Protein AF-A0A0G4LD25-F1 (afdb_monomer_lite)

pLDDT: mean 84.56, std 14.89, range [44.16, 96.19]

Organism: Verticillium longisporum (NCBI:txid100787)

Secondary structure (DSSP, 8-state):
--HHHHHHHHHHHHHHHHHHHHHHHHHHT----TT----S-HHHHHHHHHHHHHHHHHHHHHHHHHHHHHHHHHHS---STT-HHHHHHHHHHHHHHHHHHHHHHHHT-

Structure (mmCIF, N/CA/C/O backbone):
data_AF-A0A0G4LD25-F1
#
_entry.id   AF-A0A0G4LD25-F1
#
loop_
_atom_site.group_PDB
_atom_site.id
_atom_site.type_symbol
_atom_site.label_atom_id
_atom_site.label_alt_id
_atom_site.label_comp_id
_atom_site.label_asym_id
_atom_site.label_entity_id
_atom_site.label_seq_id
_atom_site.pdbx_PDB_ins_code
_atom_site.Cartn_x
_atom_site.Cartn_y
_atom_site.Cartn_z
_atom_site.occupancy
_atom_site.B_iso_or_equiv
_atom_site.auth_seq_id
_atom_site.auth_comp_id
_atom_site.auth_asym_id
_atom_site.auth_atom_id
_atom_site.pdbx_PDB_model_num
ATOM 1 N N . MET A 1 1 ? -1.646 10.027 15.918 1.00 66.69 1 MET A N 1
ATOM 2 C CA . MET A 1 1 ? -2.328 9.888 14.617 1.00 66.69 1 MET A CA 1
ATOM 3 C C . MET A 1 1 ? -3.836 9.828 14.825 1.00 66.69 1 MET A C 1
ATOM 5 O O . MET A 1 1 ? -4.265 9.311 15.853 1.00 66.69 1 MET A O 1
ATOM 9 N N . SER A 1 2 ? -4.630 10.399 13.916 1.00 84.31 2 SER A N 1
ATOM 10 C CA . SER A 1 2 ? -6.094 10.250 13.887 1.00 84.31 2 SER A CA 1
ATOM 11 C C . SER A 1 2 ? -6.485 9.108 12.943 1.00 84.31 2 SER A C 1
ATOM 13 O O . SER A 1 2 ? -5.717 8.753 12.055 1.00 84.31 2 SER A O 1
ATOM 15 N N . PHE A 1 3 ? -7.686 8.546 13.104 1.00 86.75 3 PHE A N 1
ATOM 16 C CA . PHE A 1 3 ? -8.211 7.539 12.171 1.00 86.75 3 PHE A CA 1
ATOM 17 C C . PHE A 1 3 ? -8.310 8.052 10.731 1.00 86.75 3 PHE A C 1
ATOM 19 O O . PHE A 1 3 ? -8.055 7.300 9.800 1.00 86.75 3 PHE A O 1
ATOM 26 N N . GLU A 1 4 ? -8.661 9.326 10.565 1.00 88.88 4 GLU A N 1
ATOM 27 C CA . GLU A 1 4 ? -8.751 9.987 9.263 1.00 88.88 4 GLU A CA 1
ATOM 28 C C . GLU A 1 4 ? -7.395 10.002 8.552 1.00 88.88 4 GLU A C 1
ATOM 30 O O . GLU A 1 4 ? -7.303 9.510 7.435 1.00 88.88 4 GLU A O 1
ATOM 35 N N . GLY A 1 5 ? -6.321 10.411 9.238 1.00 91.62 5 GLY A N 1
ATOM 36 C CA . GLY A 1 5 ? -4.982 10.417 8.639 1.00 91.62 5 GLY A CA 1
ATOM 37 C C . GLY A 1 5 ? -4.479 9.019 8.261 1.00 91.62 5 GLY A C 1
ATOM 38 O O . GLY A 1 5 ? -3.816 8.849 7.244 1.00 91.62 5 GLY A O 1
ATOM 39 N N . LEU A 1 6 ? -4.830 7.988 9.036 1.00 92.94 6 LEU A N 1
ATOM 40 C CA . LEU A 1 6 ? -4.485 6.600 8.697 1.00 92.94 6 LEU A CA 1
ATOM 41 C C . LEU A 1 6 ? -5.281 6.088 7.491 1.00 92.94 6 LEU A C 1
ATOM 43 O O . LEU A 1 6 ? -4.755 5.344 6.669 1.00 92.94 6 LEU A O 1
ATOM 47 N N . GLN A 1 7 ? -6.544 6.500 7.371 1.00 93.62 7 GLN A N 1
ATOM 48 C CA . GLN A 1 7 ? -7.382 6.166 6.224 1.00 93.62 7 GLN A CA 1
ATOM 49 C C . GLN A 1 7 ? -6.896 6.869 4.948 1.00 93.62 7 GLN A C 1
ATOM 51 O O . GLN A 1 7 ? -6.906 6.257 3.880 1.00 93.62 7 GLN A O 1
ATOM 56 N N . GLU A 1 8 ? -6.452 8.121 5.050 1.00 95.62 8 GLU A N 1
ATOM 57 C CA . GLU A 1 8 ? -5.825 8.864 3.951 1.00 95.62 8 GLU A CA 1
ATOM 58 C C . GLU A 1 8 ? -4.546 8.170 3.474 1.00 95.62 8 GLU A C 1
ATOM 60 O O . GLU A 1 8 ? -4.415 7.908 2.282 1.00 95.62 8 GLU A O 1
ATOM 65 N N . ARG A 1 9 ? -3.653 7.771 4.393 1.00 95.81 9 ARG A N 1
ATOM 66 C CA . ARG A 1 9 ? -2.437 7.009 4.051 1.00 95.81 9 ARG A CA 1
ATOM 67 C C . ARG A 1 9 ? -2.750 5.672 3.387 1.00 95.81 9 ARG A C 1
ATOM 69 O O . ARG A 1 9 ? -2.155 5.347 2.366 1.00 95.81 9 ARG A O 1
ATOM 76 N N . LEU A 1 10 ? -3.728 4.928 3.910 1.00 95.19 10 LEU A N 1
ATOM 77 C CA . LEU A 1 10 ? -4.182 3.685 3.280 1.00 95.19 10 LEU A CA 1
ATOM 78 C C . LEU A 1 10 ? -4.697 3.929 1.854 1.00 95.19 10 LEU A C 1
ATOM 80 O O . LEU A 1 10 ? -4.458 3.116 0.968 1.00 95.19 10 LEU A O 1
ATOM 84 N N . THR A 1 11 ? -5.405 5.037 1.633 1.00 95.62 11 THR A N 1
ATOM 85 C CA . THR A 1 11 ? -5.932 5.397 0.308 1.00 95.62 11 THR A CA 1
ATOM 86 C C . THR A 1 11 ? -4.793 5.750 -0.644 1.00 95.62 11 THR A C 1
ATOM 88 O O . THR A 1 11 ? -4.760 5.242 -1.759 1.00 95.62 11 THR A O 1
ATOM 91 N N . ALA A 1 12 ? -3.820 6.538 -0.183 1.00 96.00 12 ALA A N 1
ATOM 92 C CA . ALA A 1 12 ? -2.634 6.876 -0.960 1.00 96.00 12 ALA A CA 1
ATOM 93 C C . ALA A 1 12 ? -1.840 5.621 -1.358 1.00 96.00 12 ALA A C 1
ATOM 95 O O . ALA A 1 12 ? -1.465 5.482 -2.516 1.00 96.00 12 ALA A O 1
ATOM 96 N N . LEU A 1 13 ? -1.658 4.665 -0.441 1.00 94.88 13 LEU A N 1
ATOM 97 C CA . LEU A 1 13 ? -1.028 3.382 -0.763 1.00 94.88 13 LEU A CA 1
ATOM 98 C C . LEU A 1 13 ? -1.821 2.582 -1.806 1.00 94.88 13 LEU A C 1
ATOM 100 O O . LEU A 1 13 ? -1.243 2.022 -2.725 1.00 94.88 13 LEU A O 1
ATOM 104 N N . GLN A 1 14 ? -3.151 2.544 -1.715 1.00 94.75 14 GLN A N 1
ATOM 105 C CA . GLN A 1 14 ? -3.978 1.865 -2.723 1.00 94.75 14 GLN A CA 1
ATOM 106 C C . GLN A 1 14 ? -3.849 2.503 -4.116 1.00 94.75 14 GLN A C 1
ATOM 108 O O . GLN A 1 14 ? -3.856 1.798 -5.131 1.00 94.75 14 GLN A O 1
ATOM 113 N N . GLU A 1 15 ? -3.737 3.829 -4.174 1.00 95.75 15 GLU A N 1
ATOM 114 C CA . GLU A 1 15 ? -3.500 4.567 -5.415 1.00 95.75 15 GLU A CA 1
ATOM 115 C C . GLU A 1 15 ? -2.113 4.257 -5.988 1.00 95.75 15 GLU A C 1
ATOM 117 O O . GLU A 1 15 ? -2.010 3.933 -7.173 1.00 95.75 15 GLU A O 1
ATOM 122 N N . THR A 1 16 ? -1.068 4.273 -5.157 1.00 94.06 16 THR A N 1
ATOM 123 C CA . THR A 1 16 ? 0.300 3.919 -5.566 1.00 94.06 16 THR A CA 1
ATOM 124 C C . THR A 1 16 ? 0.379 2.473 -6.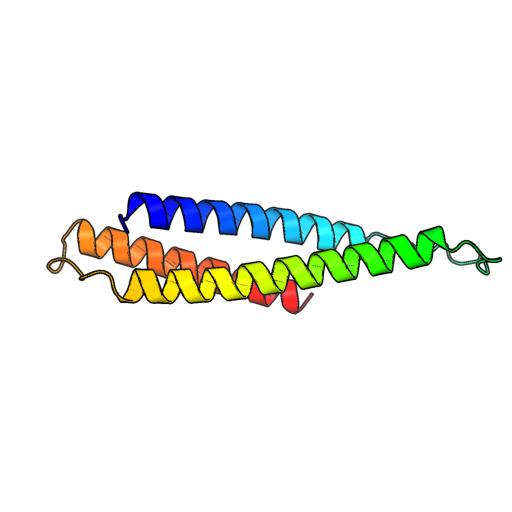059 1.00 94.06 16 THR A C 1
ATOM 126 O O . THR A 1 16 ? 0.894 2.233 -7.148 1.00 94.06 16 THR A O 1
ATOM 129 N N . THR A 1 17 ? -0.250 1.521 -5.365 1.00 92.56 17 THR A N 1
ATOM 130 C CA . THR A 1 17 ? -0.286 0.109 -5.778 1.00 92.56 17 THR A CA 1
ATOM 131 C C . THR A 1 17 ? -1.018 -0.064 -7.114 1.00 92.56 17 THR A C 1
ATOM 133 O O . THR A 1 17 ? -0.677 -0.934 -7.920 1.00 92.56 17 THR A O 1
ATOM 136 N N . SER A 1 18 ? -2.021 0.775 -7.392 1.00 92.38 18 SER A N 1
ATOM 137 C CA . SER A 1 18 ? -2.698 0.789 -8.694 1.00 92.38 18 SER A CA 1
ATOM 138 C C . SER A 1 18 ? -1.772 1.298 -9.802 1.00 92.38 18 SER A C 1
ATOM 140 O O . SER A 1 18 ? -1.703 0.678 -10.861 1.00 92.38 18 SER A O 1
ATOM 142 N N . GLN A 1 19 ? -1.012 2.368 -9.547 1.00 92.56 19 GLN A N 1
ATOM 143 C CA . GLN A 1 19 ? -0.007 2.886 -10.486 1.00 92.56 19 GLN A CA 1
ATOM 144 C C . GLN A 1 19 ? 1.115 1.870 -10.733 1.00 92.56 19 GLN A C 1
ATOM 146 O O . GLN A 1 19 ? 1.520 1.656 -11.873 1.00 92.56 19 GLN A O 1
ATOM 151 N N . LEU A 1 20 ? 1.572 1.181 -9.685 1.00 92.56 20 LEU A N 1
ATOM 152 C CA . LEU A 1 20 ? 2.589 0.138 -9.774 1.00 92.56 20 LEU A CA 1
ATOM 153 C C . LEU A 1 20 ? 2.183 -0.970 -10.757 1.00 92.56 20 LEU A C 1
ATOM 155 O O . LEU A 1 20 ? 2.997 -1.412 -11.566 1.00 92.56 20 LEU A O 1
ATOM 159 N N . LYS A 1 21 ? 0.914 -1.390 -10.738 1.00 90.94 21 LYS A N 1
ATOM 160 C CA . LYS A 1 21 ? 0.396 -2.381 -11.694 1.00 90.94 21 LYS A CA 1
ATOM 161 C C . LYS A 1 21 ? 0.459 -1.893 -13.133 1.00 90.94 21 LYS A C 1
ATOM 163 O O . LYS A 1 21 ? 0.830 -2.667 -14.008 1.00 90.94 21 LYS A O 1
ATOM 168 N N . GLU A 1 22 ? 0.145 -0.624 -13.381 1.00 91.75 22 GLU A N 1
ATOM 169 C CA . GLU A 1 22 ? 0.258 -0.039 -14.720 1.00 91.75 22 GLU A CA 1
ATOM 170 C C . GLU A 1 22 ? 1.715 -0.024 -15.207 1.00 91.75 22 GLU A C 1
ATOM 172 O O . GLU A 1 22 ? 1.976 -0.295 -16.382 1.00 91.75 22 GLU A O 1
ATOM 177 N N . LEU A 1 23 ? 2.677 0.236 -14.312 1.00 90.00 23 LEU A N 1
ATOM 178 C CA . LEU A 1 23 ? 4.106 0.162 -14.630 1.00 90.00 23 LEU A CA 1
ATOM 179 C C . LEU A 1 23 ? 4.545 -1.275 -14.941 1.00 90.00 23 LEU A C 1
ATOM 181 O O . LEU A 1 23 ? 5.246 -1.490 -15.932 1.00 90.00 23 LEU A O 1
ATOM 185 N N . ILE A 1 24 ? 4.100 -2.259 -14.152 1.00 88.81 24 ILE A N 1
ATOM 186 C CA . ILE A 1 24 ? 4.366 -3.687 -14.397 1.00 88.81 24 ILE A CA 1
ATOM 187 C C . ILE A 1 24 ? 3.772 -4.122 -15.743 1.00 88.81 24 ILE A C 1
ATOM 189 O O . ILE A 1 24 ? 4.466 -4.736 -16.553 1.00 88.81 24 ILE A O 1
ATOM 193 N N . ASP A 1 25 ? 2.525 -3.747 -16.035 1.00 88.88 25 ASP A N 1
ATOM 194 C CA . ASP A 1 25 ? 1.880 -4.040 -17.317 1.00 88.88 25 ASP A CA 1
ATOM 195 C C . ASP A 1 25 ? 2.625 -3.382 -18.484 1.00 88.88 25 ASP A C 1
ATOM 197 O O . ASP A 1 25 ? 2.779 -3.975 -19.556 1.00 88.88 25 ASP A O 1
ATOM 201 N N . ARG A 1 26 ? 3.127 -2.158 -18.296 1.00 88.88 26 ARG A N 1
ATOM 202 C CA . ARG A 1 26 ? 3.951 -1.472 -19.294 1.00 88.88 26 ARG A CA 1
ATOM 203 C C . ARG A 1 26 ? 5.273 -2.199 -19.532 1.00 88.88 26 ARG A C 1
ATOM 205 O O . ARG A 1 26 ? 5.663 -2.336 -20.690 1.00 88.88 26 ARG A O 1
ATOM 212 N N . LEU A 1 27 ? 5.933 -2.675 -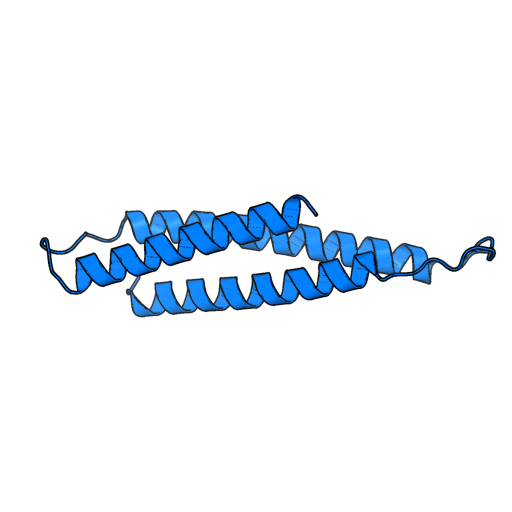18.475 1.00 85.75 27 LEU A N 1
ATOM 213 C CA . LEU A 1 27 ? 7.167 -3.456 -18.574 1.00 85.75 27 LEU A CA 1
ATOM 214 C C . LEU A 1 27 ? 6.918 -4.782 -19.301 1.00 85.75 27 LEU A C 1
ATOM 216 O O . LEU A 1 27 ? 7.656 -5.129 -20.218 1.00 85.75 27 LEU A O 1
ATOM 220 N N . HIS A 1 28 ? 5.845 -5.491 -18.947 1.00 83.12 28 HIS A N 1
ATOM 221 C CA . HIS A 1 28 ? 5.470 -6.758 -19.576 1.00 83.12 28 HIS A CA 1
ATOM 222 C C . HIS A 1 28 ? 5.157 -6.597 -21.072 1.00 83.12 28 HIS A C 1
ATOM 224 O O . HIS A 1 28 ? 5.502 -7.450 -21.890 1.00 83.12 28 HIS A O 1
ATOM 230 N N . ASN A 1 29 ? 4.515 -5.491 -21.451 1.00 83.81 29 ASN A N 1
ATOM 231 C CA . ASN A 1 29 ? 4.166 -5.197 -22.840 1.00 83.81 29 ASN A CA 1
ATOM 232 C C . ASN A 1 29 ? 5.292 -4.505 -23.627 1.00 83.81 29 ASN A C 1
ATOM 234 O O . ASN A 1 29 ? 5.090 -4.158 -24.795 1.00 83.81 29 ASN A O 1
ATOM 238 N N . LEU A 1 30 ? 6.472 -4.312 -23.027 1.00 81.31 30 LEU A N 1
ATOM 239 C CA . LEU A 1 30 ? 7.651 -3.794 -23.712 1.00 81.31 30 LEU A CA 1
ATOM 240 C C . LEU A 1 30 ? 8.161 -4.859 -24.701 1.00 81.31 30 LEU A C 1
ATOM 242 O O . LEU A 1 30 ? 8.978 -5.722 -24.386 1.00 81.31 30 LEU A O 1
ATOM 246 N N . THR A 1 31 ? 7.625 -4.852 -25.922 1.00 60.97 31 THR A N 1
ATOM 247 C CA . THR A 1 31 ? 8.016 -5.806 -26.962 1.00 60.97 31 THR A CA 1
ATOM 248 C C . THR A 1 31 ? 9.385 -5.448 -27.532 1.00 60.97 31 THR A C 1
ATOM 250 O O . THR A 1 31 ? 9.496 -4.531 -28.347 1.00 60.97 31 THR A O 1
ATOM 253 N N . PHE A 1 32 ? 10.409 -6.226 -27.187 1.00 57.75 32 PHE A N 1
ATOM 254 C CA . PHE A 1 32 ? 11.663 -6.252 -27.938 1.00 57.75 32 PHE A CA 1
ATOM 255 C C . PHE A 1 32 ? 11.375 -6.813 -29.336 1.00 57.75 32 PHE A C 1
ATOM 257 O O . PHE A 1 32 ? 10.885 -7.937 -29.461 1.00 57.75 32 PHE A O 1
ATOM 264 N N . GLN A 1 33 ? 11.619 -6.046 -30.402 1.00 48.28 33 GLN A N 1
ATOM 265 C CA . GLN A 1 33 ? 11.294 -6.511 -31.752 1.00 48.28 33 GLN A CA 1
ATOM 266 C C . GLN A 1 33 ? 12.123 -7.763 -32.122 1.00 48.28 33 GLN A C 1
ATOM 268 O O . GLN A 1 33 ? 13.356 -7.698 -32.161 1.00 48.28 33 GLN A O 1
ATOM 273 N N . PRO A 1 34 ? 11.488 -8.918 -32.419 1.00 45.34 34 PRO A N 1
ATOM 274 C CA . PRO A 1 34 ? 12.206 -10.136 -32.772 1.00 45.34 34 PRO A CA 1
ATOM 275 C C . PRO A 1 34 ? 12.783 -10.003 -34.188 1.00 45.34 34 PRO A C 1
ATOM 277 O O . PRO A 1 34 ? 12.051 -10.029 -35.175 1.00 45.34 34 PRO A O 1
ATOM 280 N N . GLY A 1 35 ? 14.106 -9.859 -34.292 1.00 51.81 35 GLY A N 1
ATOM 281 C CA . GLY A 1 35 ? 14.830 -9.799 -35.571 1.00 51.81 35 GLY A CA 1
ATOM 282 C C . GLY A 1 35 ? 15.741 -8.584 -35.744 1.00 51.81 35 GLY A C 1
ATOM 283 O O . GLY A 1 35 ? 16.614 -8.599 -36.610 1.00 51.81 35 GLY A O 1
ATOM 284 N N . SER A 1 36 ? 15.617 -7.566 -34.896 1.00 52.28 36 SER A N 1
ATOM 285 C CA . SER A 1 36 ? 16.642 -6.537 -34.747 1.00 52.28 36 SER A CA 1
ATOM 286 C C . SER A 1 36 ? 17.710 -7.060 -33.794 1.00 52.28 36 SER A C 1
ATOM 288 O O . SER A 1 36 ? 17.522 -7.060 -32.583 1.00 52.28 36 SER A O 1
ATOM 290 N N . VAL A 1 37 ? 18.846 -7.511 -34.333 1.00 50.91 37 VAL A N 1
ATOM 291 C CA . VAL A 1 37 ? 20.095 -7.466 -33.560 1.00 50.91 37 VAL A CA 1
ATOM 292 C C . VAL A 1 37 ? 20.238 -6.003 -33.137 1.00 50.91 37 VAL A C 1
ATOM 294 O O . VAL A 1 37 ? 20.295 -5.161 -34.040 1.00 50.91 37 VAL A O 1
ATOM 297 N N . PRO A 1 38 ? 20.238 -5.658 -31.836 1.00 51.84 38 PRO A N 1
ATOM 298 C CA . PRO A 1 38 ? 20.408 -4.277 -31.426 1.00 51.84 38 PRO A CA 1
ATOM 299 C C . PRO A 1 38 ? 21.817 -3.868 -31.848 1.00 51.84 38 PRO A C 1
ATOM 301 O O . PRO A 1 38 ? 22.810 -4.210 -31.207 1.00 51.84 38 PRO A O 1
ATOM 304 N N . LEU A 1 39 ? 21.934 -3.188 -32.986 1.00 47.81 39 LEU A N 1
ATOM 305 C CA . LEU A 1 39 ? 23.158 -2.504 -33.367 1.00 47.81 39 LEU A CA 1
ATOM 306 C C . LEU A 1 39 ? 23.255 -1.270 -32.470 1.00 47.81 39 LEU A C 1
ATOM 308 O O . LEU A 1 39 ? 22.932 -0.174 -32.900 1.00 47.81 39 LEU A O 1
ATOM 312 N N . GLY A 1 40 ? 23.631 -1.484 -31.207 1.00 46.59 40 GLY A N 1
ATOM 313 C CA . GLY A 1 40 ? 23.988 -0.439 -30.252 1.00 46.59 40 GLY A CA 1
ATOM 314 C C . GLY A 1 40 ? 22.990 0.714 -30.169 1.00 46.59 40 GLY A C 1
ATOM 315 O O . GLY A 1 40 ? 23.297 1.819 -30.603 1.00 46.59 40 GLY A O 1
ATOM 316 N N . GLY A 1 41 ? 21.827 0.477 -29.571 1.00 44.16 41 GLY A N 1
ATOM 317 C CA . GLY A 1 41 ? 20.999 1.551 -29.034 1.00 44.16 41 GLY A CA 1
ATOM 318 C C . GLY A 1 41 ? 20.951 1.386 -27.527 1.00 44.16 41 GLY A C 1
ATOM 319 O O . GLY A 1 41 ? 20.227 0.524 -27.049 1.00 44.16 41 GLY A O 1
ATOM 320 N N . LEU A 1 42 ? 21.729 2.181 -26.792 1.00 51.69 42 LEU A N 1
ATOM 321 C CA . LEU A 1 42 ? 21.702 2.227 -25.326 1.00 51.69 42 LEU A CA 1
ATOM 322 C C . LEU A 1 42 ? 20.304 2.534 -24.753 1.00 51.69 42 LEU A C 1
ATOM 324 O O . LEU A 1 42 ? 20.123 2.384 -23.556 1.00 51.69 42 LEU A O 1
ATOM 328 N N . ASP A 1 43 ? 19.339 2.962 -25.570 1.00 51.62 43 ASP A N 1
ATOM 329 C CA . ASP A 1 43 ? 18.070 3.522 -25.106 1.00 51.62 43 ASP A CA 1
ATOM 330 C C . ASP A 1 43 ? 16.993 2.473 -24.749 1.00 51.62 43 ASP A C 1
ATOM 332 O O . ASP A 1 43 ? 16.342 2.634 -23.723 1.00 51.62 43 ASP A O 1
ATOM 336 N N . ASP A 1 44 ? 16.814 1.378 -25.503 1.00 52.44 44 ASP A N 1
ATOM 337 C CA . ASP A 1 44 ? 15.730 0.398 -25.228 1.00 52.44 44 ASP A CA 1
ATOM 338 C C . ASP A 1 44 ? 16.054 -0.548 -24.054 1.00 52.44 44 ASP A C 1
ATOM 340 O O . ASP A 1 44 ? 15.199 -0.802 -23.202 1.00 52.44 44 ASP A O 1
ATOM 344 N N . ASP A 1 45 ? 17.307 -1.014 -23.949 1.00 58.25 45 ASP A N 1
ATOM 345 C CA . ASP A 1 45 ? 17.781 -1.760 -22.769 1.00 58.25 45 ASP A CA 1
ATOM 346 C C . ASP A 1 45 ? 17.751 -0.875 -21.510 1.00 58.25 45 ASP A C 1
ATOM 348 O O . ASP A 1 45 ? 17.512 -1.364 -20.402 1.00 58.25 45 ASP A O 1
ATOM 352 N N . ASN A 1 46 ? 17.951 0.438 -21.672 1.00 67.25 46 ASN A N 1
ATOM 353 C CA . ASN A 1 46 ? 17.882 1.389 -20.570 1.00 67.25 46 ASN A CA 1
ATOM 354 C C . ASN A 1 46 ? 16.443 1.604 -20.091 1.00 67.25 46 ASN A C 1
ATOM 356 O O . ASN A 1 46 ? 16.222 1.554 -18.890 1.00 67.25 46 ASN A O 1
ATOM 360 N N . VAL A 1 47 ? 15.454 1.742 -20.984 1.00 78.56 47 VAL A N 1
ATOM 361 C CA . VAL A 1 47 ? 14.047 1.946 -20.581 1.00 78.56 47 VAL A CA 1
ATOM 362 C C . VAL A 1 47 ? 13.494 0.749 -19.805 1.00 78.56 47 VAL A C 1
ATOM 364 O O . VAL A 1 47 ? 12.843 0.936 -18.779 1.00 78.56 47 VAL A O 1
ATOM 367 N N . GLY A 1 48 ? 13.763 -0.485 -20.247 1.00 81.50 48 GLY A N 1
ATOM 368 C CA . GLY A 1 48 ? 13.334 -1.678 -19.507 1.00 81.50 48 GLY A CA 1
ATOM 369 C C . GLY A 1 48 ? 14.016 -1.800 -18.139 1.00 81.50 48 GLY A C 1
ATOM 370 O O . GLY A 1 48 ? 13.367 -2.137 -17.145 1.00 81.50 48 GLY A O 1
ATOM 371 N N . THR A 1 49 ? 15.312 -1.481 -18.072 1.00 83.56 49 THR A N 1
ATOM 372 C CA . THR A 1 49 ? 16.089 -1.517 -16.823 1.00 83.56 49 THR A CA 1
ATOM 373 C C . THR A 1 49 ? 15.659 -0.414 -15.852 1.00 83.56 49 THR A C 1
ATOM 375 O O . THR A 1 49 ? 15.499 -0.680 -14.664 1.00 83.56 49 THR A O 1
ATOM 378 N N . GLU A 1 50 ? 15.432 0.803 -16.348 1.00 86.88 50 GLU A N 1
ATOM 379 C CA . GLU A 1 50 ? 14.955 1.956 -15.580 1.00 86.88 50 GLU A CA 1
ATOM 380 C C . GLU A 1 50 ? 13.561 1.687 -15.013 1.00 86.88 50 GLU A C 1
ATOM 382 O O . GLU A 1 50 ? 13.365 1.816 -13.808 1.00 86.88 50 GLU A O 1
ATOM 387 N N . LEU A 1 51 ? 12.633 1.197 -15.842 1.00 88.69 51 LEU A N 1
ATOM 388 C CA . LEU A 1 51 ? 11.281 0.851 -15.405 1.00 88.69 51 LEU A CA 1
ATOM 389 C C . LEU A 1 51 ? 11.295 -0.270 -14.354 1.00 88.69 51 LEU A C 1
ATOM 391 O O . LEU A 1 51 ? 10.573 -0.203 -13.365 1.00 88.69 51 LEU A O 1
ATOM 395 N N . SER A 1 52 ? 12.158 -1.277 -14.519 1.00 87.75 52 SER A N 1
ATOM 396 C CA . SER A 1 52 ? 12.333 -2.348 -13.525 1.00 87.75 52 SER A CA 1
ATOM 397 C C . SER A 1 52 ? 12.900 -1.828 -12.198 1.00 87.75 52 SER A C 1
ATOM 399 O O . SER A 1 52 ? 12.494 -2.286 -11.126 1.00 87.75 52 SER A O 1
ATOM 401 N N . ALA A 1 53 ? 13.841 -0.881 -12.256 1.00 90.56 53 ALA A N 1
ATOM 402 C CA . ALA A 1 53 ? 14.414 -0.246 -11.074 1.00 90.56 53 ALA A CA 1
ATOM 403 C C . ALA A 1 53 ? 13.384 0.636 -10.352 1.00 90.56 53 ALA A C 1
ATOM 405 O O . ALA A 1 53 ? 13.277 0.548 -9.130 1.00 90.56 53 ALA A O 1
ATOM 406 N N . GLU A 1 54 ? 12.592 1.414 -11.095 1.00 92.50 54 GLU A N 1
ATOM 407 C CA . GLU A 1 54 ? 11.495 2.231 -10.566 1.00 92.50 54 GLU A CA 1
ATOM 408 C C . GLU A 1 54 ? 10.431 1.358 -9.885 1.00 92.50 54 GLU A C 1
ATOM 410 O O . GLU A 1 54 ? 10.103 1.589 -8.724 1.00 92.50 54 GLU A O 1
ATOM 415 N N . ILE A 1 55 ? 9.976 0.285 -10.547 1.00 91.25 55 ILE A N 1
ATOM 416 C CA . ILE A 1 55 ? 9.040 -0.701 -9.977 1.00 91.25 55 ILE A CA 1
ATOM 417 C C . ILE A 1 55 ? 9.593 -1.292 -8.675 1.00 91.25 55 ILE A C 1
ATOM 419 O O . ILE A 1 55 ? 8.880 -1.366 -7.677 1.00 91.25 55 ILE A O 1
ATOM 423 N N . SER A 1 56 ? 10.869 -1.689 -8.664 1.00 91.69 56 SER A N 1
ATOM 424 C CA . SER A 1 56 ? 11.505 -2.273 -7.476 1.00 91.69 56 SER A CA 1
ATOM 425 C C . SER A 1 56 ? 11.620 -1.274 -6.323 1.00 91.69 56 SER A C 1
ATOM 427 O O . SER A 1 56 ? 11.491 -1.656 -5.160 1.00 91.69 56 SER A O 1
ATOM 429 N N . GLN A 1 57 ? 11.877 -0.002 -6.632 1.00 93.62 57 GLN A N 1
ATOM 430 C CA . GLN A 1 57 ? 11.941 1.056 -5.633 1.00 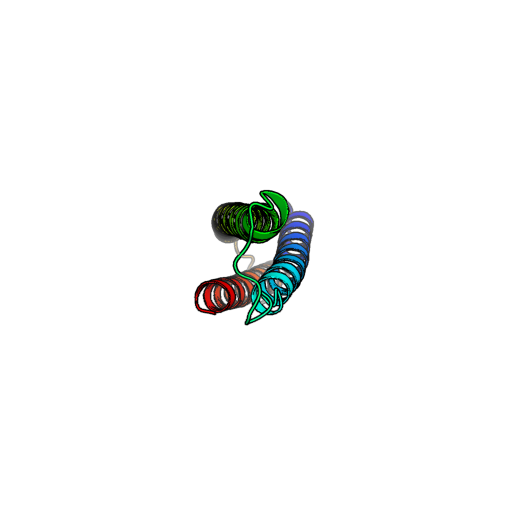93.62 57 GLN A CA 1
ATOM 431 C C . GLN A 1 57 ? 10.558 1.321 -5.028 1.00 93.62 57 GLN A C 1
ATOM 433 O O . GLN A 1 57 ? 10.436 1.293 -3.806 1.00 93.62 57 GLN A O 1
ATOM 438 N N . ILE A 1 58 ? 9.532 1.510 -5.865 1.00 92.94 58 ILE A N 1
ATOM 439 C CA . ILE A 1 58 ? 8.154 1.751 -5.412 1.00 92.94 58 ILE A CA 1
ATOM 440 C C . ILE A 1 58 ? 7.668 0.585 -4.551 1.00 92.94 58 ILE A C 1
ATOM 442 O O . ILE A 1 58 ? 7.154 0.814 -3.464 1.00 92.94 58 ILE A O 1
ATOM 446 N N . LEU A 1 59 ? 7.904 -0.660 -4.983 1.00 92.00 59 LEU A N 1
ATOM 447 C CA . LEU A 1 59 ? 7.555 -1.856 -4.209 1.00 92.00 59 LEU A CA 1
ATOM 448 C C . LEU A 1 59 ? 8.122 -1.812 -2.792 1.00 92.00 59 LEU A C 1
ATOM 450 O O . LEU A 1 59 ? 7.398 -2.038 -1.828 1.00 92.00 59 LEU A O 1
ATOM 454 N N . ARG A 1 60 ? 9.414 -1.504 -2.664 1.00 92.94 60 ARG A N 1
ATOM 455 C CA . ARG A 1 60 ? 10.072 -1.442 -1.360 1.00 92.94 60 ARG A CA 1
ATOM 456 C C . ARG A 1 60 ? 9.507 -0.318 -0.491 1.00 92.94 60 ARG A C 1
ATOM 458 O O . ARG A 1 60 ? 9.289 -0.522 0.696 1.00 92.94 60 ARG A O 1
ATOM 465 N N . GLU A 1 61 ? 9.280 0.856 -1.075 1.00 94.69 61 GLU A N 1
ATOM 466 C CA . GLU A 1 61 ? 8.697 1.998 -0.364 1.0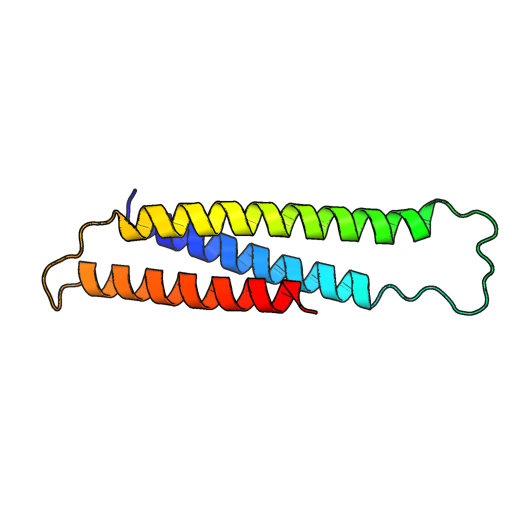0 94.69 61 GLU A CA 1
ATOM 467 C C . GLU A 1 61 ? 7.267 1.696 0.115 1.00 94.69 61 GLU A C 1
ATOM 469 O O . GLU A 1 61 ? 6.922 2.020 1.250 1.00 94.69 61 GLU A O 1
ATOM 474 N N . GLU A 1 62 ? 6.452 1.031 -0.709 1.00 94.19 62 GLU A N 1
ATOM 475 C CA . GLU A 1 62 ? 5.105 0.598 -0.331 1.00 94.19 62 GLU A CA 1
ATOM 476 C C . GLU A 1 62 ? 5.116 -0.484 0.752 1.00 94.19 62 GLU A C 1
ATOM 478 O O . GLU A 1 62 ? 4.268 -0.450 1.643 1.00 94.19 62 GLU A O 1
ATOM 483 N N . GLU A 1 63 ? 6.056 -1.433 0.709 1.0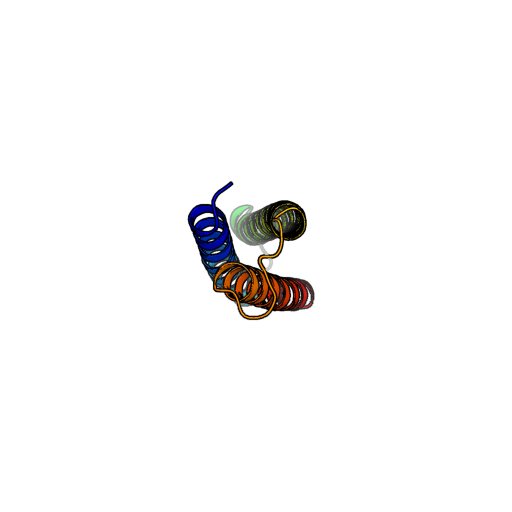0 93.75 63 GLU A N 1
ATOM 484 C CA . GLU A 1 63 ? 6.220 -2.450 1.755 1.00 93.75 63 GLU A CA 1
ATOM 485 C C . GLU A 1 63 ? 6.585 -1.820 3.106 1.00 93.75 63 GLU A C 1
ATOM 487 O O . GLU A 1 63 ? 5.926 -2.117 4.106 1.00 93.75 63 GLU A O 1
ATOM 492 N N . ASP A 1 64 ? 7.573 -0.919 3.119 1.00 95.25 64 ASP A N 1
ATOM 493 C CA . ASP A 1 64 ? 8.019 -0.209 4.323 1.00 95.25 64 ASP A CA 1
ATOM 494 C C . ASP A 1 64 ? 6.875 0.653 4.911 1.00 95.25 64 ASP A C 1
ATOM 496 O O . ASP A 1 64 ? 6.614 0.642 6.118 1.00 95.25 64 ASP A O 1
ATOM 500 N N . GLU A 1 65 ? 6.143 1.383 4.062 1.00 95.12 65 GLU A N 1
ATOM 501 C CA . GLU A 1 65 ? 5.012 2.223 4.477 1.00 95.12 65 GLU A CA 1
ATOM 502 C C . GLU A 1 65 ? 3.816 1.388 4.960 1.00 95.12 65 GLU A C 1
ATOM 504 O O . GLU A 1 65 ? 3.147 1.757 5.932 1.00 95.12 65 GLU A O 1
ATOM 509 N N . LEU A 1 66 ? 3.546 0.244 4.323 1.00 94.56 66 LEU A N 1
ATOM 510 C CA . LEU A 1 66 ? 2.497 -0.675 4.751 1.00 94.56 66 LEU A CA 1
ATOM 511 C C . LEU A 1 66 ? 2.811 -1.284 6.121 1.00 94.56 66 LEU A C 1
ATOM 513 O O . LEU A 1 66 ? 1.900 -1.401 6.945 1.00 94.56 66 LEU A O 1
ATOM 517 N N . GLU A 1 67 ? 4.064 -1.673 6.370 1.00 95.06 67 GLU A N 1
ATOM 518 C CA . GLU A 1 67 ? 4.516 -2.168 7.675 1.00 95.06 67 GLU A CA 1
ATOM 519 C C . GLU A 1 67 ? 4.318 -1.097 8.752 1.00 95.06 67 GLU A C 1
ATOM 521 O O . GLU A 1 67 ? 3.634 -1.343 9.749 1.00 95.06 67 GLU A O 1
ATOM 526 N N . LEU A 1 68 ? 4.792 0.128 8.504 1.00 95.75 68 LEU A N 1
ATOM 527 C CA . LEU A 1 68 ? 4.616 1.250 9.424 1.00 95.75 68 LEU A CA 1
ATOM 528 C C . LEU A 1 68 ? 3.133 1.532 9.715 1.00 95.75 68 LEU A C 1
ATOM 530 O O . LEU A 1 68 ? 2.737 1.743 10.863 1.00 95.75 68 LEU A O 1
ATOM 534 N N . LEU A 1 69 ? 2.284 1.517 8.685 1.00 95.19 69 LEU A N 1
ATOM 535 C CA . LEU A 1 69 ? 0.854 1.767 8.842 1.00 95.19 69 LEU A CA 1
ATOM 536 C C . LEU A 1 69 ? 0.154 0.644 9.628 1.00 95.19 69 LEU A C 1
ATOM 538 O O . LEU A 1 69 ? -0.771 0.918 10.398 1.00 95.19 69 LEU A O 1
ATOM 542 N N . GLN A 1 70 ? 0.595 -0.609 9.477 1.00 95.12 70 GLN A N 1
ATOM 543 C CA . GLN A 1 70 ? 0.111 -1.731 10.286 1.00 95.12 70 GLN A CA 1
ATOM 544 C C . GLN A 1 70 ? 0.469 -1.563 11.763 1.00 95.12 70 GLN A C 1
ATOM 546 O O . GLN A 1 70 ? -0.411 -1.731 12.612 1.00 95.12 70 GLN A O 1
ATOM 551 N N . GLU A 1 71 ? 1.715 -1.195 12.070 1.00 94.81 71 GLU A N 1
ATOM 552 C CA . GLU A 1 71 ? 2.157 -0.917 13.441 1.00 94.81 71 GLU A CA 1
ATOM 553 C C . GLU A 1 71 ? 1.328 0.208 14.073 1.00 94.81 71 GLU A C 1
ATOM 555 O O . GLU A 1 71 ? 0.758 0.043 15.155 1.00 94.81 71 GLU A O 1
ATOM 560 N N . GLU A 1 72 ? 1.161 1.323 13.357 1.00 94.19 72 GLU A N 1
ATOM 561 C CA . GLU A 1 72 ? 0.382 2.460 13.846 1.00 94.19 72 GLU A CA 1
ATOM 562 C C . GLU A 1 72 ? -1.086 2.099 14.105 1.00 94.19 72 GLU A C 1
ATOM 564 O O . GLU A 1 72 ? -1.662 2.549 15.099 1.00 94.19 72 GLU A O 1
ATOM 569 N N . VAL A 1 73 ? -1.706 1.285 13.241 1.00 93.50 73 VAL A N 1
ATOM 570 C CA . VAL A 1 73 ? -3.082 0.801 13.436 1.00 93.50 73 VAL A CA 1
ATOM 571 C C . VAL A 1 73 ? -3.175 -0.165 14.619 1.00 93.50 73 VAL A C 1
ATOM 573 O O . VAL A 1 73 ? -4.176 -0.147 15.355 1.00 93.50 73 VAL A O 1
ATOM 576 N N . GLU A 1 74 ? -2.159 -0.998 14.842 1.00 91.56 74 GLU A N 1
ATOM 577 C CA . GLU A 1 74 ? -2.120 -1.907 15.986 1.00 91.56 74 GLU A CA 1
ATOM 578 C C . GLU A 1 74 ? -2.061 -1.141 17.311 1.00 91.56 74 GLU A C 1
ATOM 580 O O . GLU A 1 74 ? -2.834 -1.452 18.223 1.00 91.56 74 GLU A O 1
ATOM 585 N N . ASP A 1 75 ? -1.279 -0.064 17.365 1.00 91.25 75 ASP A N 1
ATOM 586 C CA . ASP A 1 75 ? -1.112 0.791 18.545 1.00 91.25 75 ASP A CA 1
ATOM 587 C C . ASP A 1 75 ? -2.361 1.604 18.921 1.00 91.25 75 ASP A C 1
ATOM 589 O O . ASP A 1 75 ? -2.509 2.070 20.061 1.00 91.25 75 ASP A O 1
ATOM 593 N N . ILE A 1 76 ? -3.318 1.764 18.000 1.00 88.50 76 ILE A N 1
ATOM 594 C CA . ILE A 1 76 ? -4.586 2.428 18.313 1.00 88.50 76 ILE A CA 1
ATOM 595 C C . ILE A 1 76 ? -5.326 1.651 19.401 1.00 88.50 76 ILE A C 1
ATOM 597 O O . ILE A 1 76 ? -5.643 0.468 19.261 1.00 88.50 76 ILE A O 1
ATOM 601 N N . ARG A 1 77 ? -5.737 2.348 20.462 1.00 86.69 77 ARG A N 1
ATOM 602 C CA . ARG A 1 77 ? -6.641 1.762 21.455 1.00 86.69 77 ARG A CA 1
ATOM 603 C C . ARG A 1 77 ? -7.953 1.355 20.798 1.00 86.69 77 ARG A C 1
ATOM 605 O O . ARG A 1 77 ? -8.726 2.205 20.356 1.00 86.69 77 ARG A O 1
ATOM 612 N N . SER A 1 78 ? -8.216 0.055 20.796 1.00 79.31 78 SER A N 1
ATOM 613 C CA . SER A 1 78 ? -9.525 -0.483 20.451 1.00 79.31 78 SER A CA 1
ATOM 614 C C . SER A 1 78 ? -10.571 0.162 21.362 1.00 79.31 78 SER A C 1
ATOM 616 O O . SER A 1 78 ? -10.374 0.263 22.577 1.00 79.31 78 SER A O 1
ATOM 618 N N . GLY A 1 79 ? -11.664 0.649 20.777 1.00 83.94 79 GLY A N 1
ATOM 619 C CA . GLY A 1 79 ? -12.789 1.144 21.560 1.00 83.94 79 GLY A CA 1
ATOM 620 C C . GLY A 1 79 ? -13.476 0.018 22.334 1.00 83.94 79 GLY A C 1
ATOM 621 O O . GLY A 1 79 ? -13.027 -1.127 22.363 1.00 83.94 79 GLY A O 1
ATOM 622 N N . ARG A 1 80 ? -14.607 0.334 22.967 1.00 90.56 80 ARG A N 1
ATOM 623 C CA . ARG A 1 80 ? -15.449 -0.707 23.573 1.00 90.56 80 ARG A CA 1
ATOM 624 C C . ARG A 1 80 ? -15.979 -1.653 22.483 1.00 90.56 80 ARG A C 1
ATOM 626 O O . ARG A 1 80 ? -16.183 -1.181 21.362 1.00 90.56 80 ARG A O 1
ATOM 633 N N . PRO A 1 81 ? -16.279 -2.920 22.810 1.00 90.12 81 PRO A N 1
ATOM 634 C CA . PRO A 1 81 ? -16.975 -3.807 21.885 1.00 90.12 81 PRO A CA 1
ATOM 635 C C . PRO A 1 81 ? -18.264 -3.161 21.347 1.00 90.12 81 PRO A C 1
ATOM 637 O O . PRO A 1 81 ? -19.054 -2.624 22.128 1.00 90.12 81 PRO A O 1
ATOM 640 N N . GLY A 1 82 ? -18.454 -3.179 20.029 1.00 90.06 82 GLY A N 1
ATOM 641 C CA . GLY A 1 82 ? -19.558 -2.546 19.301 1.00 90.06 82 GLY A CA 1
ATOM 642 C C . GLY A 1 82 ? -19.451 -1.025 19.147 1.00 90.06 82 GLY A C 1
ATOM 643 O O . GLY A 1 82 ? -20.437 -0.379 18.803 1.00 90.06 82 GLY A O 1
ATOM 644 N N . SER A 1 83 ? -18.301 -0.420 19.458 1.00 92.31 83 SER A N 1
ATOM 645 C CA . SER A 1 83 ? -18.106 1.024 19.278 1.00 92.31 83 SER A CA 1
ATOM 646 C C . SER A 1 83 ? -17.647 1.370 17.863 1.00 92.31 83 SER A C 1
ATOM 648 O O . SER A 1 83 ? -16.931 0.605 17.222 1.00 92.31 83 SER A O 1
ATOM 650 N N . GLU A 1 84 ? -17.957 2.591 17.422 1.00 90.38 84 GLU A N 1
ATOM 651 C CA . GLU A 1 84 ? -17.456 3.151 16.156 1.00 90.38 84 GLU A CA 1
ATOM 652 C C . GLU A 1 84 ? -15.928 3.064 16.036 1.00 90.38 84 GLU A C 1
ATOM 654 O O . GLU A 1 84 ? -15.391 2.792 14.967 1.00 90.38 84 GLU A O 1
ATOM 659 N N . THR A 1 85 ? -15.209 3.247 17.144 1.00 89.19 85 THR A N 1
ATOM 660 C CA . THR A 1 85 ? -13.745 3.147 17.192 1.00 89.19 85 THR A CA 1
ATOM 661 C C . THR A 1 85 ? -13.251 1.729 16.905 1.00 89.19 85 THR A C 1
ATOM 663 O O . THR A 1 85 ? -12.273 1.561 16.182 1.00 89.19 85 THR A O 1
ATOM 666 N N . GLU A 1 86 ? -13.915 0.708 17.456 1.00 91.81 86 GLU A N 1
ATOM 667 C CA . GLU A 1 86 ? -13.607 -0.690 17.140 1.00 91.81 86 GLU A CA 1
ATOM 668 C C . GLU A 1 86 ? -13.908 -0.978 15.666 1.00 91.81 86 GLU A C 1
ATOM 670 O O . GLU A 1 86 ? -13.022 -1.435 14.951 1.00 91.81 86 GLU A O 1
ATOM 675 N N . HIS A 1 87 ? -15.102 -0.618 15.183 1.00 92.38 87 HIS A N 1
ATOM 676 C CA . HIS A 1 87 ? -15.486 -0.823 13.784 1.00 92.38 87 HIS A CA 1
ATOM 677 C C . HIS A 1 87 ? -14.541 -0.128 12.797 1.00 92.38 87 HIS A C 1
ATOM 679 O O . HIS A 1 87 ? -14.167 -0.714 11.781 1.00 92.38 87 HIS A O 1
ATOM 685 N N . THR A 1 88 ? -14.118 1.100 13.098 1.00 91.12 88 THR A N 1
ATOM 686 C CA . THR A 1 88 ? -13.169 1.852 12.265 1.00 91.12 88 THR A CA 1
ATOM 687 C C . THR A 1 88 ? -11.800 1.175 12.254 1.00 91.12 88 THR A C 1
ATOM 689 O O . THR A 1 88 ? -11.230 0.980 11.181 1.00 91.12 88 THR A O 1
ATOM 692 N N . LYS A 1 89 ? -11.294 0.738 13.418 1.00 91.94 89 LYS A N 1
ATOM 693 C CA . LYS A 1 89 ? -10.030 -0.010 13.499 1.00 91.94 89 LYS A CA 1
ATOM 694 C C . LYS A 1 89 ? -10.105 -1.327 12.719 1.00 91.94 89 LYS A C 1
ATOM 696 O O . LYS A 1 89 ? -9.176 -1.636 11.982 1.00 91.94 89 LYS A O 1
ATOM 701 N N . THR A 1 90 ? -11.204 -2.074 12.828 1.00 93.31 90 THR A N 1
ATOM 702 C CA . THR A 1 90 ? -11.412 -3.312 12.060 1.00 93.31 90 THR A CA 1
ATOM 703 C C . THR A 1 90 ? -11.399 -3.046 10.558 1.00 93.31 90 THR A C 1
ATOM 705 O O . THR A 1 90 ? -10.681 -3.718 9.831 1.00 93.31 90 THR A O 1
ATOM 708 N N . ARG A 1 91 ? -12.108 -2.013 10.085 1.00 93.75 91 ARG A N 1
ATOM 709 C CA . ARG A 1 91 ? -12.120 -1.653 8.657 1.00 93.75 91 ARG A CA 1
ATOM 710 C C . ARG A 1 91 ? -10.736 -1.285 8.123 1.00 93.75 91 ARG A C 1
ATOM 712 O O . ARG A 1 91 ? -10.419 -1.666 6.997 1.00 93.75 91 ARG A O 1
ATOM 719 N N . LEU A 1 92 ? -9.936 -0.565 8.912 1.00 94.25 92 LEU A N 1
ATOM 720 C CA . LEU A 1 92 ? -8.547 -0.253 8.565 1.00 94.25 92 LEU A CA 1
ATOM 721 C C . LEU A 1 92 ? -7.705 -1.525 8.467 1.00 94.25 92 LEU A C 1
ATOM 723 O O . LEU A 1 92 ? -7.034 -1.720 7.459 1.00 94.25 92 LEU A O 1
ATOM 727 N N . LYS A 1 93 ? -7.795 -2.422 9.458 1.00 95.12 93 LYS A N 1
ATOM 728 C CA . LYS A 1 93 ? -7.091 -3.715 9.438 1.00 95.12 93 LYS A CA 1
ATOM 729 C C . LYS A 1 93 ? -7.458 -4.553 8.216 1.00 95.12 93 LYS A C 1
ATOM 731 O O . LYS A 1 93 ? -6.566 -5.008 7.508 1.00 95.12 93 LYS A O 1
ATOM 736 N N . ASP A 1 94 ? -8.748 -4.679 7.916 1.00 96.19 94 ASP A N 1
ATOM 737 C CA . ASP A 1 94 ? -9.214 -5.413 6.738 1.00 96.19 94 ASP A CA 1
ATOM 738 C C . ASP A 1 94 ? -8.704 -4.774 5.434 1.00 96.19 94 ASP A C 1
ATOM 740 O O . ASP A 1 94 ? -8.439 -5.461 4.448 1.00 96.19 94 ASP A O 1
ATOM 744 N N . GLY A 1 95 ? -8.606 -3.441 5.397 1.00 95.44 95 GLY A N 1
ATOM 745 C CA . GLY A 1 95 ? -8.047 -2.699 4.270 1.00 95.44 95 GLY A CA 1
ATOM 746 C C . GLY A 1 95 ? -6.558 -2.967 4.070 1.00 95.44 95 GLY A C 1
ATOM 747 O O . GLY A 1 95 ? -6.147 -3.257 2.948 1.00 95.44 95 GLY A O 1
ATOM 748 N N . LEU A 1 96 ? -5.786 -2.936 5.157 1.00 95.69 96 LEU A N 1
ATOM 749 C CA . LEU A 1 96 ? -4.356 -3.242 5.163 1.00 95.69 96 LEU A CA 1
ATOM 750 C C . LEU A 1 96 ? -4.081 -4.685 4.7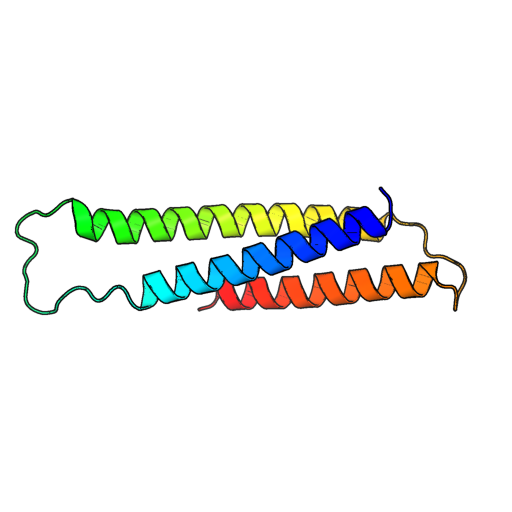42 1.00 95.69 96 LEU A C 1
ATOM 752 O O . LEU A 1 96 ? -3.200 -4.920 3.923 1.00 95.69 96 LEU A O 1
ATOM 756 N N . GLU A 1 97 ? -4.860 -5.645 5.242 1.00 95.69 97 GLU A N 1
ATOM 757 C CA . GLU A 1 97 ? -4.711 -7.051 4.864 1.00 95.69 97 GLU A CA 1
ATOM 758 C C . GLU A 1 97 ? -4.981 -7.253 3.369 1.00 95.69 97 GLU A C 1
ATOM 760 O O . GLU A 1 97 ? -4.208 -7.922 2.682 1.00 95.69 97 GLU A O 1
ATOM 765 N N . ARG A 1 98 ? -6.042 -6.637 2.828 1.00 94.94 98 ARG A N 1
ATOM 766 C CA . ARG A 1 98 ? -6.329 -6.695 1.386 1.00 94.94 98 ARG A CA 1
ATOM 767 C C . ARG A 1 98 ? -5.186 -6.122 0.555 1.00 94.94 98 ARG A C 1
ATOM 769 O O . ARG A 1 98 ? -4.758 -6.781 -0.390 1.00 94.94 98 ARG A O 1
ATOM 776 N N . LEU A 1 99 ? -4.686 -4.948 0.931 1.00 94.25 99 LEU A N 1
ATOM 777 C CA . LEU A 1 99 ? -3.580 -4.294 0.239 1.00 94.25 99 LEU A CA 1
ATOM 778 C C . LEU A 1 99 ? -2.295 -5.134 0.307 1.00 94.25 99 LEU A C 1
ATOM 780 O O . LEU A 1 99 ? -1.624 -5.325 -0.702 1.00 94.25 99 LEU A O 1
ATOM 784 N N . GLN A 1 100 ? -2.002 -5.746 1.457 1.00 93.94 100 GLN A N 1
ATOM 785 C CA . GLN A 1 100 ? -0.864 -6.653 1.604 1.00 93.94 100 GLN A CA 1
ATOM 786 C C . GLN A 1 100 ? -0.950 -7.851 0.648 1.00 93.94 100 GLN A C 1
ATOM 788 O O . GLN A 1 100 ? 0.051 -8.274 0.069 1.00 93.94 100 GLN A O 1
ATOM 793 N N . GLN A 1 101 ? -2.140 -8.437 0.489 1.00 93.19 101 GLN A N 1
ATOM 794 C CA . GLN A 1 101 ? -2.346 -9.540 -0.452 1.00 93.19 101 GLN A CA 1
ATOM 795 C C . GLN A 1 101 ? -2.212 -9.079 -1.906 1.00 93.19 101 GLN A C 1
ATOM 797 O O . GLN A 1 101 ? -1.761 -9.845 -2.755 1.00 93.19 101 GLN A O 1
ATOM 802 N N . GLU A 1 102 ? -2.610 -7.846 -2.200 1.00 91.19 102 GLU A N 1
ATOM 803 C CA . GLU A 1 102 ? -2.500 -7.241 -3.523 1.00 91.19 102 GLU A CA 1
ATOM 804 C C . GLU A 1 102 ? -1.042 -6.993 -3.921 1.00 91.19 102 GLU A C 1
ATOM 806 O O . GLU A 1 102 ? -0.637 -7.444 -4.992 1.00 91.19 102 GLU A O 1
ATOM 811 N N . LEU A 1 103 ? -0.240 -6.405 -3.029 1.00 88.75 103 LEU A N 1
ATOM 812 C CA . LEU A 1 103 ? 1.200 -6.212 -3.228 1.00 88.75 103 LEU A CA 1
ATOM 813 C C . LEU A 1 103 ? 1.941 -7.541 -3.390 1.00 88.75 103 LEU A C 1
ATOM 815 O O . LEU A 1 103 ? 2.709 -7.716 -4.332 1.00 88.75 103 LEU A O 1
ATOM 819 N N . LYS A 1 104 ? 1.627 -8.542 -2.555 1.00 88.62 104 LYS A N 1
ATOM 820 C CA . LYS A 1 104 ? 2.187 -9.895 -2.720 1.00 88.62 104 LYS A CA 1
ATOM 821 C C . LYS A 1 104 ? 1.879 -10.474 -4.096 1.00 88.62 104 LYS A C 1
ATOM 823 O O . LYS A 1 104 ? 2.740 -11.097 -4.699 1.00 88.62 104 LYS A O 1
ATOM 828 N N . ARG A 1 105 ? 0.662 -10.289 -4.614 1.00 87.06 105 ARG A N 1
ATOM 829 C CA . ARG A 1 105 ? 0.309 -10.766 -5.961 1.00 87.06 105 ARG A CA 1
ATOM 830 C C . ARG A 1 105 ? 1.066 -10.020 -7.052 1.00 87.06 105 ARG A C 1
ATOM 832 O O . ARG A 1 105 ? 1.448 -10.665 -8.018 1.00 87.06 105 ARG A O 1
ATOM 839 N N . ALA A 1 106 ? 1.286 -8.716 -6.889 1.00 79.12 106 ALA A N 1
ATOM 840 C CA . ALA A 1 106 ? 2.096 -7.928 -7.813 1.00 79.12 106 ALA A CA 1
ATOM 841 C C . ALA A 1 106 ? 3.559 -8.405 -7.844 1.00 79.12 106 ALA A C 1
ATOM 843 O O . ALA A 1 106 ? 4.152 -8.450 -8.912 1.00 79.12 106 ALA A O 1
ATOM 844 N N . PHE A 1 107 ? 4.103 -8.847 -6.706 1.00 71.69 107 PHE A N 1
ATOM 845 C CA . PHE A 1 107 ? 5.463 -9.389 -6.612 1.00 71.69 107 PHE A CA 1
ATOM 846 C C . PHE A 1 107 ? 5.658 -10.735 -7.337 1.00 71.69 107 PHE A C 1
ATOM 848 O O . PHE A 1 107 ? 6.762 -11.056 -7.766 1.00 71.69 107 PHE A O 1
ATOM 855 N N . PHE A 1 108 ? 4.607 -11.556 -7.434 1.00 68.38 108 PHE A N 1
ATOM 856 C CA . PHE A 1 108 ? 4.676 -12.905 -8.017 1.00 68.38 108 PHE A CA 1
ATOM 857 C C . PHE A 1 108 ? 4.229 -12.988 -9.494 1.00 68.38 108 PHE A C 1
ATOM 859 O O . PHE A 1 108 ? 4.103 -14.107 -10.003 1.00 68.38 108 PHE A O 1
ATOM 866 N N . LEU A 1 109 ? 3.961 -11.857 -10.160 1.00 55.31 109 LEU A N 1
ATOM 867 C CA . LEU A 1 109 ? 3.679 -11.774 -11.605 1.00 55.31 109 LEU A CA 1
ATOM 868 C C . LEU A 1 109 ? 4.976 -11.683 -12.419 1.00 55.31 109 LEU A C 1
ATOM 870 O O . LEU A 1 109 ? 5.020 -12.344 -13.481 1.00 55.31 109 LEU A O 1
#

Radius of gyration: 19.23 Å; chains: 1; bounding box: 44×23×59 Å

Foldseek 3Di:
DDLVVLVVLLVVLVVLLVVLVVLVVVLVPLDDDPPDPPPDDPPSVCVSVVSVVVSVVSLVVSVVSLVVSVVVLVPDDQDPVPDPSNVSSVVSVVSSVVSVVSSVVSVVD

Sequence (109 aa):
MSFEGLQERLTALQETTSQLKELIDRLHNLTFQPGSVPLGGLDDDNVGTELSAEISQILREEEDELELLQEEVEDIRSGRPGSETEHTKTRLKDGLERLQQELKRAFFL